Protein AF-A0A966T5X6-F1 (afdb_monomer_lite)

Secondary structure (DSSP, 8-state):
------PPP----------------GGGSB-SSTT-EEEETTEEEEEEEETTEEEEEEPP------------PPPPPP-SS-----SSSPBPEEEEEETTS----TTTSSHHHHHHHHHHHHHHHHSTT----B-EETTEE-EEEEEESS-HHHHHHHHHH-TTHHHHHHHHHHHHTT--

pLDDT: mean 77.88, std 20.73, range [31.09, 97.12]

Sequence (180 aa):
MAQVRRSAALVMALALGAGLLATAPAEAASCSVVGKRRVISGRTEVCTRVGKVRRWVAAPTTTTTTESVDVVKPGLPRSTVDRPGSANYDVKFIYATFVDGPDEKRDTSGAIAGIAADVNRYMTTQFPGHRLRYDMFEGQLDVQYVQIPVTNRAFRSYFVDEGWILEDLFQDVLQKAGLD

Radius of gyration: 30.51 Å; chains: 1; bounding box: 38×69×80 Å

Foldseek 3Di:
DDDDDDDDDDDDDDDDDPDDDPPDPPVQFADDDFQDWDADPNFIWTFHDDDPTTGTDGDPPPPPPPPPPPPQDFADDAALADDDWPDDDAAAAEDEAEPPGDDPVCRGRSVVVVVQVVVQVVVCVVPPPDGGGHTDDPNGGHYYYFYQDHDPVVVVVCVPPPVPVVVVSVVVRCVVRVND

Structure (mmCIF, N/CA/C/O backbone):
data_AF-A0A966T5X6-F1
#
_entry.id   AF-A0A966T5X6-F1
#
loop_
_atom_site.group_PDB
_atom_site.id
_atom_site.type_symbol
_atom_site.label_atom_id
_atom_site.label_alt_id
_atom_site.label_comp_id
_atom_site.label_asym_id
_atom_site.label_entity_id
_atom_site.label_seq_id
_atom_site.pdbx_PDB_ins_code
_atom_site.Cartn_x
_atom_site.Cartn_y
_atom_site.Cartn_z
_atom_site.occupancy
_atom_site.B_iso_or_equiv
_atom_site.auth_seq_id
_atom_site.auth_comp_id
_atom_site.auth_asym_id
_atom_site.auth_atom_id
_atom_site.pdbx_PDB_model_num
ATOM 1 N N . MET A 1 1 ? -25.504 56.113 -5.542 1.00 42.91 1 MET A N 1
ATOM 2 C CA . MET A 1 1 ? -24.275 55.506 -4.988 1.00 42.91 1 MET A CA 1
ATOM 3 C C . MET A 1 1 ? -24.274 55.718 -3.482 1.00 42.91 1 MET A C 1
ATOM 5 O O . MET A 1 1 ? -24.146 56.854 -3.056 1.00 42.91 1 MET A O 1
ATOM 9 N N . ALA A 1 2 ? -24.476 54.664 -2.691 1.00 36.12 2 ALA A N 1
ATOM 10 C CA . ALA A 1 2 ? -24.206 54.666 -1.253 1.00 36.12 2 ALA A CA 1
ATOM 11 C C . ALA A 1 2 ? -23.977 53.214 -0.810 1.00 36.12 2 ALA A C 1
ATOM 13 O O . ALA A 1 2 ? -24.803 52.337 -1.055 1.00 36.12 2 ALA A O 1
ATOM 14 N N . GLN A 1 3 ? -22.798 52.972 -0.253 1.00 35.34 3 GLN A N 1
ATOM 15 C CA . GLN A 1 3 ? -22.215 51.668 0.029 1.00 35.34 3 GLN A CA 1
ATOM 16 C C . GLN A 1 3 ? -22.539 51.267 1.473 1.00 35.34 3 GLN A C 1
ATOM 18 O O . GLN A 1 3 ? -22.181 51.972 2.413 1.00 35.34 3 GLN A O 1
ATOM 23 N N . VAL A 1 4 ? -23.214 50.131 1.649 1.00 35.94 4 VAL A N 1
ATOM 24 C CA . VAL A 1 4 ? -23.520 49.538 2.957 1.00 35.94 4 VAL A CA 1
ATOM 25 C C . VAL A 1 4 ? -22.356 48.632 3.363 1.00 35.94 4 VAL A C 1
ATOM 27 O O . VAL A 1 4 ? -22.094 47.630 2.701 1.00 35.94 4 VAL A O 1
ATOM 30 N N . ARG A 1 5 ? -21.652 48.960 4.452 1.00 44.62 5 ARG A N 1
ATOM 31 C CA . ARG A 1 5 ? -20.715 48.046 5.126 1.00 44.62 5 ARG A CA 1
ATOM 32 C C . ARG A 1 5 ? -21.348 47.575 6.435 1.00 44.62 5 ARG A C 1
ATOM 34 O O . ARG A 1 5 ? -21.595 48.378 7.328 1.00 44.62 5 ARG A O 1
ATOM 41 N N . ARG A 1 6 ? -21.631 46.273 6.525 1.00 40.66 6 ARG A N 1
ATOM 42 C CA . ARG A 1 6 ? -22.046 45.587 7.755 1.00 40.66 6 ARG A CA 1
ATOM 43 C C . ARG A 1 6 ? -20.789 45.136 8.501 1.00 40.66 6 ARG A C 1
ATOM 45 O O . ARG A 1 6 ? -20.067 44.284 7.995 1.00 40.66 6 ARG A O 1
ATOM 52 N N . SER A 1 7 ? -20.555 45.687 9.686 1.00 39.72 7 SER A N 1
ATOM 53 C CA . SER A 1 7 ? -19.588 45.156 10.652 1.00 39.72 7 SER A CA 1
ATOM 54 C C . SER A 1 7 ? -20.349 44.366 11.713 1.00 39.72 7 SER A C 1
ATOM 56 O O . SER A 1 7 ? -21.237 44.905 12.370 1.00 39.72 7 SER A O 1
ATOM 58 N N . ALA A 1 8 ? -20.019 43.082 11.845 1.00 37.44 8 ALA A N 1
ATOM 59 C CA . ALA A 1 8 ? -20.516 42.201 12.893 1.00 37.44 8 ALA A CA 1
ATOM 60 C C . ALA A 1 8 ? -19.760 42.482 14.201 1.00 37.44 8 ALA A C 1
ATOM 62 O O . ALA A 1 8 ? -18.531 42.433 14.235 1.00 37.44 8 ALA A O 1
ATOM 63 N N . ALA A 1 9 ? -20.499 42.793 15.266 1.00 38.16 9 ALA A N 1
ATOM 64 C CA . ALA A 1 9 ? -19.967 42.930 16.614 1.00 38.16 9 ALA A CA 1
ATOM 65 C C . ALA A 1 9 ? -19.923 41.553 17.295 1.00 38.16 9 ALA A C 1
ATOM 67 O O . ALA A 1 9 ? -20.934 40.860 17.394 1.00 38.16 9 ALA A O 1
ATOM 68 N N . LEU A 1 10 ? -18.730 41.173 17.750 1.00 31.09 10 LEU A N 1
ATOM 69 C CA . LEU A 1 10 ? -18.449 39.990 18.555 1.00 31.09 10 LEU A CA 1
ATOM 70 C C . LEU A 1 10 ? -18.912 40.251 19.998 1.00 31.09 10 LEU A C 1
ATOM 72 O O . LEU A 1 10 ? -18.372 41.123 20.678 1.00 31.09 10 LEU A O 1
ATOM 76 N N . VAL A 1 11 ? -19.915 39.509 20.468 1.00 33.50 11 VAL A N 1
ATOM 77 C CA . VAL A 1 11 ? -20.375 39.550 21.864 1.00 33.50 11 VAL A CA 1
ATOM 78 C C . VAL A 1 11 ? -19.434 38.690 22.706 1.00 33.50 11 VAL A C 1
ATOM 80 O O . VAL A 1 11 ? -19.514 37.465 22.697 1.00 33.50 11 VAL A O 1
ATOM 83 N N . MET A 1 12 ? -18.518 39.339 23.423 1.00 32.53 12 MET A N 1
ATOM 84 C CA . MET A 1 12 ? -17.669 38.699 24.426 1.00 32.53 12 MET A CA 1
ATOM 85 C C . MET A 1 12 ? -18.391 38.773 25.776 1.00 32.53 12 MET A C 1
ATOM 87 O O . MET A 1 12 ? -18.454 39.826 26.407 1.00 32.53 12 MET A O 1
ATOM 91 N N . ALA A 1 13 ? -18.993 37.661 26.195 1.00 33.12 13 ALA A N 1
ATOM 92 C CA . ALA A 1 13 ? -19.630 37.537 27.499 1.00 33.12 13 ALA A CA 1
ATOM 93 C C . ALA A 1 13 ? -18.554 37.495 28.600 1.00 33.12 13 ALA A C 1
ATOM 95 O O . ALA A 1 13 ? -17.959 36.453 28.869 1.00 33.12 13 ALA A O 1
ATOM 96 N N . LEU A 1 14 ? -18.295 38.642 29.236 1.00 32.44 14 LEU A N 1
ATOM 97 C CA . LEU A 1 14 ? -17.568 38.708 30.503 1.00 32.44 14 LEU A CA 1
ATOM 98 C C . LEU A 1 14 ? -18.508 38.249 31.627 1.00 32.44 14 LEU A C 1
ATOM 100 O O . LEU A 1 14 ? -19.354 39.007 32.099 1.00 32.44 14 LEU A O 1
ATOM 104 N N . ALA A 1 15 ? -18.361 37.002 32.068 1.00 35.78 15 ALA A N 1
ATOM 105 C CA . ALA A 1 15 ? -18.971 36.540 33.307 1.00 35.78 15 ALA A CA 1
ATOM 106 C C . ALA A 1 15 ? -18.191 37.119 34.501 1.00 35.78 15 ALA A C 1
ATOM 108 O O . ALA A 1 15 ? -17.091 36.669 34.824 1.00 35.78 15 ALA A O 1
ATOM 109 N N . LEU A 1 16 ? -18.767 38.133 35.154 1.00 39.53 16 LEU A N 1
ATOM 110 C CA . LEU A 1 16 ? -18.353 38.580 36.482 1.00 39.53 16 LEU A CA 1
ATOM 111 C C . LEU A 1 16 ? -18.745 37.517 37.519 1.00 39.53 16 LEU A C 1
ATOM 113 O O . LEU A 1 16 ? -19.890 37.452 37.957 1.00 39.53 16 LEU A O 1
ATOM 117 N N . GLY A 1 17 ? -17.780 36.697 37.926 1.00 34.12 17 GLY A N 1
ATOM 118 C CA . GLY A 1 17 ? -17.875 35.863 39.121 1.00 34.12 17 GLY A CA 1
ATOM 119 C C . GLY A 1 17 ? -17.229 36.566 40.310 1.00 34.12 17 GLY A C 1
ATOM 120 O O . GLY A 1 17 ? -16.024 36.447 40.518 1.00 34.12 17 GLY A O 1
ATOM 121 N N . ALA A 1 18 ? -18.022 37.296 41.094 1.00 42.06 18 ALA A N 1
ATOM 122 C CA . ALA A 1 18 ? -17.642 37.714 42.438 1.00 42.06 18 ALA A CA 1
ATOM 123 C C . ALA A 1 18 ? -17.702 36.487 43.365 1.00 42.06 18 ALA A C 1
ATOM 125 O O . ALA A 1 18 ? -18.780 35.967 43.640 1.00 42.06 18 ALA A O 1
ATOM 126 N N . GLY A 1 19 ? -16.547 36.004 43.824 1.00 33.75 19 GLY A N 1
ATOM 127 C CA . GLY A 1 19 ? -16.450 34.848 44.715 1.00 33.75 19 GLY A CA 1
ATOM 128 C C . GLY A 1 19 ? -15.305 35.009 45.708 1.00 33.75 19 GLY A C 1
ATOM 129 O O . GLY A 1 19 ? -14.148 34.862 45.337 1.00 33.75 19 GLY A O 1
ATOM 130 N N . LEU A 1 20 ? -15.671 35.353 46.946 1.00 32.59 20 LEU A N 1
ATOM 131 C CA . LEU A 1 20 ? -14.918 35.299 48.207 1.00 32.59 20 LEU A CA 1
ATOM 132 C C . LEU A 1 20 ? -13.378 35.378 48.118 1.00 32.59 20 LEU A C 1
ATOM 134 O O . LEU A 1 20 ? -12.682 34.379 47.937 1.00 32.59 20 LEU A O 1
ATOM 138 N N . LEU A 1 21 ? -12.838 36.560 48.426 1.00 34.41 21 LEU A N 1
ATOM 139 C CA . LEU A 1 21 ? -11.460 36.721 48.892 1.00 34.41 21 LEU A CA 1
ATOM 140 C C . LEU A 1 21 ? -11.320 36.082 50.283 1.00 34.41 21 LEU A C 1
ATOM 142 O O . LEU A 1 21 ? -11.426 36.755 51.305 1.00 34.41 21 LEU A O 1
ATOM 146 N N . ALA A 1 22 ? -11.065 34.776 50.332 1.00 37.22 22 ALA A N 1
ATOM 147 C CA . ALA A 1 22 ? -10.411 34.187 51.489 1.00 37.22 22 ALA A CA 1
ATOM 148 C C . ALA A 1 22 ? -8.966 34.702 51.490 1.00 37.22 22 ALA A C 1
ATOM 150 O O . ALA A 1 22 ? -8.138 34.277 50.681 1.00 37.22 22 ALA A O 1
ATOM 151 N N . THR A 1 23 ? -8.664 35.662 52.362 1.00 39.56 23 THR A N 1
ATOM 152 C CA . THR A 1 23 ? -7.293 36.095 52.633 1.00 39.56 23 THR A CA 1
ATOM 153 C C . THR A 1 23 ? -6.555 34.936 53.293 1.00 39.56 23 THR A C 1
ATOM 155 O O . THR A 1 23 ? -6.537 34.805 54.516 1.00 39.56 23 THR A O 1
ATOM 158 N N . ALA A 1 24 ? -5.983 34.051 52.477 1.00 42.06 24 ALA A N 1
ATOM 159 C CA . ALA A 1 24 ? -5.020 33.076 52.956 1.00 42.06 24 ALA A CA 1
ATOM 160 C C . ALA A 1 24 ? -3.862 33.843 53.623 1.00 42.06 24 ALA A C 1
ATOM 162 O O . ALA A 1 24 ? -3.410 34.852 53.066 1.00 42.06 24 ALA A O 1
ATOM 163 N N . PRO A 1 25 ? -3.382 33.409 54.801 1.00 42.06 25 PRO A N 1
ATOM 164 C CA . PRO A 1 25 ? -2.270 34.068 55.467 1.00 42.06 25 PRO A CA 1
ATOM 165 C C . PRO A 1 25 ? -1.070 34.109 54.515 1.00 42.06 25 PRO A C 1
ATOM 167 O O . PRO A 1 25 ? -0.756 33.123 53.842 1.00 42.06 25 PRO A O 1
ATOM 170 N N . ALA A 1 26 ? -0.414 35.268 54.441 1.00 47.22 26 ALA A N 1
ATOM 171 C CA . ALA A 1 26 ? 0.668 35.560 53.498 1.00 47.22 26 ALA A CA 1
ATOM 172 C C . ALA A 1 26 ? 1.840 34.553 53.558 1.00 47.22 26 ALA A C 1
ATOM 174 O O . ALA A 1 26 ? 2.599 34.426 52.595 1.00 47.22 26 ALA A O 1
ATOM 175 N N . GLU A 1 27 ? 1.951 33.778 54.639 1.00 46.16 27 GLU A N 1
ATOM 176 C CA . GLU A 1 27 ? 2.941 32.710 54.807 1.00 46.16 27 GLU A CA 1
ATOM 177 C C . GLU A 1 27 ? 2.669 31.461 53.949 1.00 46.16 27 GLU A C 1
ATOM 179 O O . GLU A 1 27 ? 3.612 30.767 53.575 1.00 46.16 27 GLU A O 1
ATOM 184 N N . ALA A 1 28 ? 1.426 31.202 53.527 1.00 52.34 28 ALA A N 1
ATOM 185 C CA . ALA A 1 28 ? 1.082 30.037 52.698 1.00 52.34 28 ALA A CA 1
ATOM 186 C C . ALA A 1 28 ? 1.350 30.234 51.187 1.00 52.34 28 ALA A C 1
ATOM 188 O O . ALA A 1 28 ? 1.287 29.272 50.406 1.00 52.34 28 ALA A O 1
ATOM 189 N N . ALA A 1 29 ? 1.644 31.472 50.770 1.00 59.66 29 ALA A N 1
ATOM 190 C CA . ALA A 1 29 ? 1.784 31.872 49.368 1.00 59.66 29 ALA A CA 1
ATOM 191 C C . ALA A 1 29 ? 3.224 31.796 48.837 1.00 59.66 29 ALA A C 1
ATOM 193 O O . ALA A 1 29 ? 3.428 31.751 47.621 1.00 59.66 29 ALA A O 1
ATOM 194 N N . SER A 1 30 ? 4.223 31.785 49.724 1.00 68.62 30 SER A N 1
ATOM 195 C CA . SER A 1 30 ? 5.635 31.774 49.338 1.00 68.62 30 SER A CA 1
ATOM 196 C C . SER A 1 30 ? 6.228 30.365 49.392 1.00 68.62 30 SER A C 1
ATOM 198 O O . SER A 1 30 ? 5.824 29.522 50.192 1.00 68.62 30 SER A O 1
ATOM 200 N N . CYS A 1 31 ? 7.169 30.076 48.498 1.00 77.88 31 CYS A N 1
ATOM 201 C CA . CYS A 1 31 ? 7.827 28.777 48.432 1.00 77.88 31 CYS A CA 1
ATOM 202 C C . CYS A 1 31 ? 9.347 28.926 48.475 1.00 77.88 31 CYS A C 1
ATOM 204 O O . CYS A 1 31 ? 9.919 29.851 47.897 1.00 77.88 31 CYS A O 1
ATOM 206 N N . SER A 1 32 ? 10.016 28.016 49.183 1.00 78.50 32 SER A N 1
ATOM 207 C CA . SER A 1 32 ? 11.463 28.083 49.408 1.00 78.50 32 SER A CA 1
ATOM 208 C C . SER A 1 32 ? 12.278 27.533 48.235 1.00 78.50 32 SER A C 1
ATOM 210 O O . SER A 1 32 ? 13.367 28.034 47.968 1.00 78.50 32 SER A O 1
ATOM 212 N N . VAL A 1 33 ? 11.756 26.560 47.484 1.00 80.25 33 VAL A N 1
ATOM 213 C CA . VAL A 1 33 ? 12.508 25.858 46.430 1.00 80.25 33 VAL A CA 1
ATOM 214 C C . VAL A 1 33 ? 11.690 25.788 45.145 1.00 80.25 33 VAL A C 1
ATOM 216 O O . VAL A 1 33 ? 10.651 25.131 45.113 1.00 80.25 33 VAL A O 1
ATOM 219 N N . VAL A 1 34 ? 12.168 26.457 44.089 1.00 83.00 34 VAL A N 1
ATOM 220 C CA . VAL A 1 34 ? 11.564 26.408 42.744 1.00 83.00 34 VAL A CA 1
ATOM 221 C C . VAL A 1 34 ? 11.591 24.968 42.230 1.00 83.00 34 VAL A C 1
ATOM 223 O O . VAL A 1 34 ? 12.586 24.272 42.396 1.00 83.00 34 VAL A O 1
ATOM 226 N N . GLY A 1 35 ? 10.485 24.513 41.644 1.00 81.56 35 GLY A N 1
ATOM 227 C CA . GLY A 1 35 ? 10.307 23.142 41.159 1.00 81.56 35 GLY A CA 1
ATOM 228 C C . GLY A 1 35 ? 9.753 22.163 42.198 1.00 81.56 35 GLY A C 1
ATOM 229 O O . GLY A 1 35 ? 9.269 21.097 41.823 1.00 81.56 35 GLY A O 1
ATOM 230 N N . LYS A 1 36 ? 9.735 22.518 43.493 1.00 85.81 36 LYS A N 1
ATOM 231 C CA . LYS A 1 36 ? 9.054 21.702 44.509 1.00 85.81 36 LYS A CA 1
ATOM 232 C C . LYS A 1 36 ? 7.561 21.638 44.187 1.00 85.81 36 LYS A C 1
ATOM 234 O O . LYS A 1 36 ? 6.981 22.643 43.781 1.00 85.81 36 LYS A O 1
ATOM 239 N N . ARG A 1 37 ? 6.944 20.471 44.374 1.00 88.31 37 ARG A N 1
ATOM 240 C CA . ARG A 1 37 ? 5.509 20.244 44.150 1.00 88.31 37 ARG A CA 1
ATOM 241 C C . ARG A 1 37 ? 4.792 20.050 45.482 1.00 88.31 37 ARG A C 1
ATOM 243 O O . ARG A 1 37 ? 5.388 19.545 46.434 1.00 88.31 37 ARG A O 1
ATOM 250 N N . ARG A 1 38 ? 3.527 20.453 45.549 1.00 84.12 38 ARG A N 1
ATOM 251 C CA . ARG A 1 38 ? 2.627 20.163 46.672 1.00 84.12 38 ARG A CA 1
ATOM 252 C C . ARG A 1 38 ? 1.237 19.841 46.151 1.00 84.12 38 ARG A C 1
ATOM 254 O O . ARG A 1 38 ? 0.873 20.282 45.065 1.00 84.12 38 ARG A O 1
ATOM 261 N N . VAL A 1 39 ? 0.469 19.096 46.933 1.00 81.25 39 VAL A N 1
ATOM 262 C CA . VAL A 1 39 ? -0.943 18.834 46.654 1.00 81.25 39 VAL A CA 1
ATOM 263 C C . VAL A 1 39 ? -1.759 19.491 47.754 1.00 81.25 39 VAL A C 1
ATOM 265 O O . VAL A 1 39 ? -1.549 19.199 48.928 1.00 81.25 39 VAL A O 1
ATOM 268 N N . ILE A 1 40 ? -2.661 20.396 47.380 1.00 78.81 40 ILE A N 1
ATOM 269 C CA . ILE A 1 40 ? -3.603 21.042 48.300 1.00 78.81 40 ILE A CA 1
ATOM 270 C C . ILE A 1 40 ? -4.998 20.849 47.724 1.00 78.81 40 ILE A C 1
ATOM 272 O O . ILE A 1 40 ? -5.252 21.214 46.577 1.00 78.81 40 ILE A O 1
ATOM 276 N N . SER A 1 41 ? -5.894 20.242 48.504 1.00 72.75 41 SER A N 1
ATOM 277 C CA . SER A 1 41 ? -7.294 20.019 48.114 1.00 72.75 41 SER A CA 1
ATOM 278 C C . SER A 1 41 ? -7.443 19.367 46.728 1.00 72.75 41 SER A C 1
ATOM 280 O O . SER A 1 41 ? -8.250 19.797 45.909 1.00 72.75 41 SER A O 1
ATOM 282 N N . GLY A 1 42 ? -6.604 18.366 46.432 1.00 72.25 42 GLY A N 1
ATOM 283 C CA . GLY A 1 42 ? -6.620 17.627 45.162 1.00 72.25 42 GLY A CA 1
ATOM 284 C C . GLY A 1 42 ? -5.985 18.347 43.965 1.00 72.25 42 GLY A C 1
ATOM 285 O O . GLY A 1 42 ? -5.916 17.775 42.880 1.00 72.25 42 GLY A O 1
ATOM 286 N N . ARG A 1 43 ? -5.477 19.574 44.131 1.00 72.06 43 ARG A N 1
ATOM 287 C CA . ARG A 1 43 ? -4.779 20.318 43.072 1.00 72.06 43 ARG A CA 1
ATOM 288 C C . ARG A 1 43 ? -3.274 20.211 43.275 1.00 72.06 43 ARG A C 1
ATOM 290 O O . ARG A 1 43 ? -2.771 20.478 44.366 1.00 72.06 43 ARG A O 1
ATOM 297 N N . THR A 1 44 ? -2.554 19.823 42.222 1.00 83.38 44 THR A N 1
ATOM 298 C CA . THR A 1 44 ? -1.087 19.851 42.237 1.00 83.38 44 THR A CA 1
ATOM 299 C C . THR A 1 44 ? -0.617 21.261 41.925 1.00 83.38 44 THR A C 1
ATOM 301 O O . THR A 1 44 ? -0.942 21.812 40.877 1.00 83.38 44 THR A O 1
ATOM 304 N N . GLU A 1 45 ? 0.188 21.824 42.811 1.00 87.62 45 GLU A N 1
ATOM 305 C CA . GLU A 1 45 ? 0.870 23.095 42.619 1.00 87.62 45 GLU A CA 1
ATOM 306 C C . GLU A 1 45 ? 2.379 22.862 42.510 1.00 87.62 45 GLU A C 1
ATOM 308 O O . GLU A 1 45 ? 2.935 21.953 43.132 1.00 87.62 45 GLU A O 1
ATOM 313 N N . VAL A 1 46 ? 3.055 23.696 41.729 1.00 89.12 46 VAL A N 1
ATOM 314 C CA . VAL A 1 46 ? 4.510 23.747 41.610 1.00 89.12 46 VAL A CA 1
ATOM 315 C C . VAL A 1 46 ? 5.001 25.118 42.061 1.00 89.12 46 VAL A C 1
ATOM 317 O O . VAL A 1 46 ? 4.379 26.144 41.800 1.00 89.12 46 VAL A O 1
ATOM 320 N N . CYS A 1 47 ? 6.108 25.145 42.792 1.00 88.06 47 CYS A N 1
ATOM 321 C CA . CYS A 1 47 ? 6.764 26.387 43.160 1.00 88.06 47 CYS A CA 1
ATOM 322 C C . CYS A 1 47 ? 7.456 26.982 41.932 1.00 88.06 47 CYS A C 1
ATOM 324 O O . CYS A 1 47 ? 8.372 26.374 41.373 1.00 88.06 47 CYS A O 1
ATOM 326 N N . THR A 1 48 ? 7.071 28.192 41.545 1.00 84.56 48 THR A N 1
ATOM 327 C CA . THR A 1 48 ? 7.636 28.898 40.393 1.00 84.56 48 THR A CA 1
ATOM 328 C C . THR A 1 48 ? 8.037 30.315 40.789 1.00 84.56 48 THR A C 1
ATOM 330 O O . THR A 1 48 ? 7.507 30.909 41.732 1.00 84.56 48 THR A O 1
ATOM 333 N N . ARG A 1 49 ? 9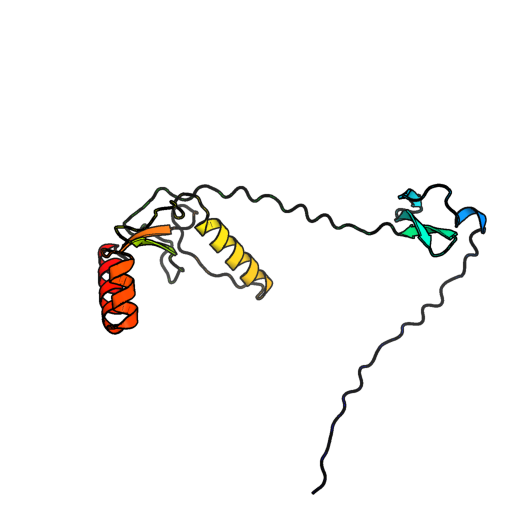.028 30.869 40.090 1.00 86.38 49 ARG A N 1
ATOM 334 C CA . ARG A 1 49 ? 9.424 32.268 40.250 1.00 86.38 49 ARG A CA 1
ATOM 335 C C . ARG A 1 49 ? 8.511 33.144 39.388 1.00 86.38 49 ARG A C 1
ATOM 337 O O . ARG A 1 49 ? 8.505 33.005 38.172 1.00 86.38 49 ARG A O 1
ATOM 344 N N . VAL A 1 50 ? 7.772 34.050 40.022 1.00 76.62 50 VAL A N 1
ATOM 345 C CA . VAL A 1 50 ? 6.934 35.063 39.366 1.00 76.62 50 VAL A CA 1
ATOM 346 C C . VAL A 1 50 ? 7.552 36.427 39.668 1.00 76.62 50 VAL A C 1
ATOM 348 O O . VAL A 1 50 ? 7.476 36.934 40.791 1.00 76.62 50 VAL A O 1
ATOM 351 N N . GLY A 1 51 ? 8.255 36.996 38.689 1.00 80.81 51 GLY A N 1
ATOM 352 C CA . GLY A 1 51 ? 9.082 38.187 38.897 1.00 80.81 51 GLY A CA 1
ATOM 353 C C . GLY A 1 51 ? 10.216 37.928 39.900 1.00 80.81 51 GLY A C 1
ATOM 354 O O . GLY A 1 51 ? 11.016 37.012 39.720 1.00 80.81 51 GLY A O 1
ATOM 355 N N . LYS A 1 52 ? 10.287 38.724 40.976 1.00 78.75 52 LYS A N 1
ATOM 356 C CA . LYS A 1 52 ? 11.289 38.570 42.054 1.00 78.75 52 LYS A CA 1
ATOM 357 C C . LYS A 1 52 ? 10.842 37.642 43.192 1.00 78.75 52 LYS A C 1
ATOM 359 O O . LYS A 1 52 ? 11.613 37.402 44.116 1.00 78.75 52 LYS A O 1
ATOM 364 N N . VAL A 1 53 ? 9.615 37.118 43.146 1.00 78.81 53 VAL A N 1
ATOM 365 C CA . VAL A 1 53 ? 9.012 36.360 44.252 1.00 78.81 53 VAL A CA 1
ATOM 366 C C . VAL A 1 53 ? 8.812 34.900 43.849 1.00 78.81 53 VAL A C 1
ATOM 368 O O . VAL A 1 53 ? 8.543 34.586 42.693 1.00 78.81 53 VAL A O 1
ATOM 371 N N . ARG A 1 54 ? 8.953 33.987 44.810 1.00 87.25 54 ARG A N 1
ATOM 372 C CA . ARG A 1 54 ? 8.663 32.557 44.642 1.00 87.25 54 ARG A CA 1
ATOM 373 C C . ARG A 1 54 ? 7.256 32.276 45.153 1.00 87.25 54 ARG A C 1
ATOM 375 O O . ARG A 1 54 ? 6.979 32.581 46.313 1.00 87.25 54 ARG A O 1
ATOM 382 N N . ARG A 1 55 ? 6.390 31.716 44.309 1.00 86.56 55 ARG A N 1
ATOM 383 C CA . ARG A 1 55 ? 5.000 31.390 44.655 1.00 86.56 55 ARG A CA 1
ATOM 384 C C . ARG A 1 55 ? 4.606 30.015 44.146 1.00 86.56 55 ARG A C 1
ATOM 386 O O . ARG A 1 55 ? 5.145 29.527 43.157 1.00 86.56 55 ARG A O 1
ATOM 393 N N . TRP A 1 56 ? 3.649 29.411 44.828 1.00 83.25 56 TRP A N 1
ATOM 394 C CA . TRP A 1 56 ? 2.989 28.205 44.355 1.00 83.25 56 TRP A CA 1
ATOM 395 C C . TRP A 1 56 ? 1.985 28.561 43.257 1.00 83.25 56 TRP A C 1
ATOM 397 O O . TRP A 1 56 ? 1.163 29.457 43.440 1.00 83.25 56 TRP A O 1
ATOM 407 N N . VAL A 1 57 ? 2.078 27.890 42.113 1.00 83.31 57 VAL A N 1
ATOM 408 C CA . VAL A 1 57 ? 1.157 28.030 40.976 1.00 83.31 57 VAL A CA 1
ATOM 409 C C . VAL A 1 57 ? 0.635 26.654 40.584 1.00 83.31 57 VAL A C 1
ATOM 411 O O . VAL A 1 57 ? 1.293 25.653 40.862 1.00 83.31 57 VAL A O 1
ATOM 414 N N . ALA A 1 58 ? -0.533 26.576 39.945 1.00 80.12 58 ALA A N 1
ATOM 415 C CA . ALA A 1 58 ? -1.053 25.304 39.447 1.00 80.12 58 ALA A CA 1
ATOM 416 C C . ALA A 1 58 ? -0.003 24.624 38.555 1.00 80.12 58 ALA A C 1
ATOM 418 O O . ALA A 1 58 ? 0.562 25.255 37.658 1.00 80.12 58 ALA A O 1
ATOM 419 N N . ALA A 1 59 ? 0.296 23.353 38.830 1.00 77.25 59 ALA A N 1
ATOM 420 C CA . ALA A 1 59 ? 1.205 22.599 37.988 1.00 77.25 59 ALA A CA 1
ATOM 421 C C . ALA A 1 59 ? 0.600 22.512 36.581 1.00 77.25 59 ALA A C 1
ATOM 423 O O . ALA A 1 59 ? -0.601 22.253 36.470 1.00 77.25 59 ALA A O 1
ATOM 424 N N . PRO A 1 60 ? 1.397 22.723 35.520 1.00 67.50 60 PRO A N 1
ATOM 425 C CA . PRO A 1 60 ? 0.914 22.496 34.172 1.00 67.50 60 PRO A CA 1
ATOM 426 C C . PRO A 1 60 ? 0.413 21.055 34.096 1.00 67.50 60 PRO A C 1
ATOM 428 O O . PRO A 1 60 ? 1.144 20.113 34.412 1.00 67.50 60 PRO A O 1
ATOM 431 N N . THR A 1 61 ? -0.858 20.892 33.738 1.00 59.19 61 THR A N 1
ATOM 432 C CA . THR A 1 61 ? -1.419 19.590 33.400 1.00 59.19 61 THR A CA 1
ATOM 433 C C . THR A 1 61 ? -0.779 19.186 32.084 1.00 59.19 61 THR A C 1
ATOM 435 O O . THR A 1 61 ? -1.272 19.509 31.009 1.00 59.19 61 THR A O 1
ATOM 438 N N . THR A 1 62 ? 0.384 18.547 32.157 1.00 50.31 62 THR A N 1
ATOM 439 C CA . THR A 1 62 ? 0.918 17.814 31.020 1.00 50.31 62 THR A CA 1
ATOM 440 C C . THR A 1 62 ? -0.016 16.630 30.839 1.00 50.31 62 THR A C 1
ATOM 442 O O . THR A 1 62 ? 0.095 15.628 31.543 1.00 50.31 62 THR A O 1
ATOM 445 N N . THR A 1 63 ? -1.008 16.778 29.965 1.00 44.56 63 THR A N 1
ATOM 446 C CA . THR A 1 63 ? -1.712 15.633 29.402 1.00 44.56 63 THR A CA 1
ATOM 447 C C . THR A 1 63 ? -0.666 14.882 28.596 1.00 44.56 63 THR A C 1
ATOM 449 O O . THR A 1 63 ? -0.406 15.202 27.441 1.00 44.56 63 THR A O 1
ATOM 452 N N . THR A 1 64 ? 0.034 13.957 29.245 1.00 43.97 64 THR A N 1
ATOM 453 C CA . THR A 1 64 ? 0.862 12.983 28.551 1.00 43.97 64 THR A CA 1
ATOM 454 C C . THR A 1 64 ? -0.109 12.105 27.781 1.00 43.97 64 THR A C 1
ATOM 456 O O . THR A 1 64 ? -0.688 11.176 28.339 1.00 43.97 64 THR A O 1
ATOM 459 N N . THR A 1 65 ? -0.348 12.437 26.515 1.00 45.69 65 THR A N 1
ATOM 460 C CA . THR A 1 65 ? -0.880 11.479 25.555 1.00 45.69 65 THR A CA 1
ATOM 461 C C . THR A 1 65 ? 0.168 10.381 25.473 1.00 45.69 65 THR A C 1
ATOM 463 O O . THR A 1 65 ? 1.205 10.542 24.837 1.00 45.69 65 THR A O 1
ATOM 466 N N . THR A 1 66 ? -0.033 9.298 26.219 1.00 43.34 66 THR A N 1
ATOM 467 C CA . THR A 1 66 ? 0.644 8.041 25.935 1.00 43.34 66 THR A CA 1
ATOM 468 C C . THR A 1 66 ? 0.148 7.638 24.555 1.00 43.34 66 THR A C 1
ATOM 470 O O . THR A 1 66 ? -0.935 7.075 24.433 1.00 43.34 66 THR A O 1
ATOM 473 N N . GLU A 1 67 ? 0.886 8.014 23.509 1.00 53.47 67 GLU A N 1
ATOM 474 C CA . GLU A 1 67 ? 0.762 7.353 22.218 1.00 53.47 67 GLU A CA 1
ATOM 475 C C . GLU A 1 67 ? 1.048 5.881 22.496 1.00 53.47 67 GLU A C 1
ATOM 477 O O . GLU A 1 67 ? 2.178 5.483 22.791 1.00 53.47 67 GLU A O 1
ATOM 482 N N . SER A 1 68 ? -0.015 5.079 22.526 1.00 49.84 68 SER A N 1
ATOM 483 C CA . SER A 1 68 ? 0.117 3.645 22.392 1.00 49.84 68 SER A CA 1
ATOM 484 C C . SER A 1 68 ? 0.888 3.433 21.102 1.00 49.84 68 SER A C 1
ATOM 486 O O . SER A 1 68 ? 0.425 3.826 20.032 1.00 49.84 68 SER A O 1
ATOM 488 N N . VAL A 1 69 ? 2.093 2.878 21.208 1.00 51.50 69 VAL A N 1
ATOM 489 C CA . VAL A 1 69 ? 2.786 2.345 20.043 1.00 51.50 69 VAL A CA 1
ATOM 490 C C . VAL A 1 69 ? 1.890 1.218 19.552 1.00 51.50 69 VAL A C 1
ATOM 492 O O . VAL A 1 69 ? 1.923 0.117 20.101 1.00 51.50 69 VAL A O 1
ATOM 495 N N . ASP A 1 70 ? 1.009 1.531 18.602 1.00 56.94 70 ASP A N 1
ATOM 496 C CA . ASP A 1 70 ? 0.206 0.536 17.915 1.00 56.94 70 ASP A CA 1
ATOM 497 C C . ASP A 1 70 ? 1.21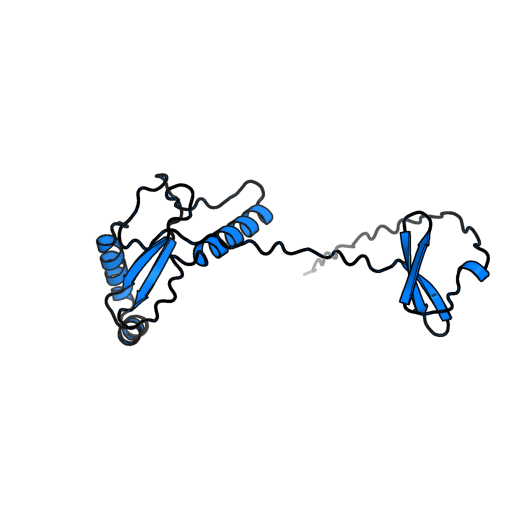3 -0.403 17.262 1.00 56.94 70 ASP A C 1
ATOM 499 O O . ASP A 1 70 ? 1.936 -0.038 16.332 1.00 56.94 70 ASP A O 1
ATOM 503 N N . VAL A 1 71 ? 1.341 -1.599 17.835 1.00 61.28 71 VAL A N 1
ATOM 504 C CA . VAL A 1 71 ? 2.160 -2.656 17.260 1.00 61.28 71 VAL A CA 1
ATOM 505 C C . VAL A 1 71 ? 1.536 -2.955 15.907 1.00 61.28 71 VAL A C 1
ATOM 507 O O . VAL A 1 71 ? 0.478 -3.580 15.831 1.00 61.28 71 VAL A O 1
ATOM 510 N N . VAL A 1 72 ? 2.166 -2.449 14.844 1.00 69.25 72 VAL A N 1
ATOM 511 C CA . VAL A 1 72 ? 1.726 -2.673 13.470 1.00 69.25 72 VAL A CA 1
ATOM 512 C C . VAL A 1 72 ? 1.742 -4.177 13.248 1.00 69.25 72 VAL A C 1
ATOM 514 O O . VAL A 1 72 ? 2.800 -4.808 13.216 1.00 69.25 72 VAL A O 1
ATOM 517 N N . LYS A 1 73 ? 0.549 -4.767 13.164 1.00 81.56 73 LYS A N 1
ATOM 518 C CA . LYS A 1 73 ? 0.406 -6.184 12.856 1.00 81.56 73 LYS A CA 1
ATOM 519 C C . LYS A 1 73 ? 1.060 -6.428 11.490 1.00 81.56 73 LYS A C 1
ATOM 521 O O . LYS A 1 73 ? 0.777 -5.661 10.565 1.00 81.56 73 LYS A O 1
ATOM 526 N N . PRO A 1 74 ? 1.901 -7.469 11.343 1.00 87.56 74 PRO A N 1
ATOM 527 C CA . PRO A 1 74 ? 2.404 -7.861 10.036 1.00 87.56 74 PRO A CA 1
ATOM 528 C C . PRO A 1 74 ? 1.251 -8.020 9.046 1.00 87.56 74 PRO A C 1
ATOM 530 O O . PRO A 1 74 ? 0.178 -8.508 9.412 1.00 87.56 74 PRO A O 1
ATOM 533 N N . GLY A 1 75 ? 1.477 -7.587 7.810 1.00 90.31 75 GLY A N 1
ATOM 534 C CA . GLY A 1 75 ? 0.519 -7.765 6.732 1.00 90.31 75 GLY A CA 1
ATOM 535 C C . GLY A 1 75 ? 0.347 -9.239 6.374 1.00 90.31 75 GLY A C 1
ATOM 536 O O . GLY A 1 75 ? 1.090 -10.117 6.826 1.00 90.31 75 GLY A O 1
ATOM 537 N N . LEU A 1 76 ? -0.637 -9.508 5.520 1.00 94.44 76 LEU A N 1
ATOM 538 C CA . LEU A 1 76 ? -0.779 -10.818 4.894 1.00 94.44 76 LEU A CA 1
ATOM 539 C C . LEU A 1 76 ? 0.499 -11.166 4.102 1.00 94.44 76 LEU A C 1
ATOM 541 O O . LEU A 1 76 ? 1.236 -10.263 3.690 1.00 94.44 76 LEU A O 1
ATOM 545 N N . PRO A 1 77 ? 0.777 -12.461 3.850 1.00 95.75 77 PRO A N 1
ATOM 546 C CA . PRO A 1 77 ? 1.808 -12.851 2.891 1.00 95.75 77 PRO A CA 1
ATOM 547 C C . PRO A 1 77 ? 1.624 -12.114 1.561 1.00 95.75 77 PRO A C 1
ATOM 549 O O . PRO A 1 77 ? 0.514 -11.716 1.221 1.00 95.75 77 PRO A O 1
ATOM 552 N N . ARG A 1 78 ? 2.681 -11.942 0.770 1.00 96.62 78 ARG A N 1
ATOM 553 C CA . ARG A 1 78 ? 2.540 -11.310 -0.548 1.00 96.62 78 ARG A CA 1
ATOM 554 C C . ARG A 1 78 ? 1.594 -12.127 -1.434 1.00 96.62 78 ARG A C 1
ATOM 556 O O . ARG A 1 78 ? 1.720 -13.348 -1.491 1.00 96.62 78 ARG A O 1
ATOM 563 N N . SER A 1 79 ? 0.694 -11.455 -2.150 1.00 96.12 79 SER A N 1
ATOM 564 C CA . SER A 1 79 ? -0.050 -12.046 -3.270 1.00 96.12 79 SER A CA 1
ATOM 565 C C . SER A 1 79 ? 0.114 -11.201 -4.516 1.00 96.12 79 SER A C 1
ATOM 567 O O . SER A 1 79 ? 0.115 -9.978 -4.433 1.00 96.12 79 SER A O 1
ATOM 569 N N . THR A 1 80 ? 0.232 -11.870 -5.658 1.00 95.31 80 THR A N 1
ATOM 570 C CA . THR A 1 80 ? 0.212 -11.252 -6.990 1.00 95.31 80 THR A CA 1
ATOM 571 C C . THR A 1 80 ? -1.138 -11.400 -7.685 1.00 95.31 80 THR A C 1
ATOM 573 O O . THR A 1 80 ? -1.324 -10.872 -8.774 1.00 95.31 80 THR A O 1
ATOM 576 N N . VAL A 1 81 ? -2.066 -12.124 -7.064 1.00 93.06 81 VAL A N 1
ATOM 577 C CA . VAL A 1 81 ? -3.420 -12.382 -7.559 1.00 93.06 81 VAL A CA 1
ATOM 578 C C . VAL A 1 81 ? -4.443 -11.826 -6.580 1.00 93.06 81 VAL A C 1
ATOM 580 O O . VAL A 1 81 ? -4.167 -11.749 -5.374 1.00 93.06 81 VAL A O 1
ATOM 583 N N . ASP A 1 82 ? -5.607 -11.451 -7.095 1.00 91.31 82 ASP A N 1
ATOM 584 C CA . ASP A 1 82 ? -6.700 -10.989 -6.253 1.00 91.31 82 ASP A CA 1
ATOM 585 C C . ASP A 1 82 ? -7.146 -12.098 -5.288 1.00 91.31 82 ASP A C 1
ATOM 587 O O . ASP A 1 82 ? -7.203 -13.282 -5.645 1.00 91.31 82 ASP A O 1
ATOM 591 N N . ARG A 1 83 ? -7.412 -11.723 -4.035 1.00 92.69 83 ARG A N 1
ATOM 592 C CA . ARG A 1 83 ? -7.946 -12.647 -3.033 1.00 92.69 83 ARG A CA 1
ATOM 593 C C . ARG A 1 83 ? -9.448 -12.433 -2.892 1.00 92.69 83 ARG A C 1
ATOM 595 O O . ARG A 1 83 ? -9.916 -11.314 -3.055 1.00 92.69 83 ARG A O 1
ATOM 602 N N . PRO A 1 84 ? -10.211 -13.467 -2.498 1.00 89.00 84 PRO A N 1
ATOM 603 C CA . PRO A 1 84 ? -11.640 -13.317 -2.239 1.00 89.00 84 PRO A CA 1
ATOM 604 C C . PRO A 1 84 ? -11.938 -12.253 -1.164 1.00 89.00 84 PRO A C 1
ATOM 606 O O . PRO A 1 84 ? -11.773 -12.507 0.029 1.00 89.00 84 PRO A O 1
ATOM 609 N N . GLY A 1 85 ? -12.381 -11.071 -1.592 1.00 75.81 85 GLY A N 1
ATOM 610 C CA . GLY A 1 85 ? -12.752 -9.957 -0.719 1.00 75.81 85 GLY A CA 1
ATOM 611 C C . GLY A 1 85 ? -14.192 -10.018 -0.198 1.00 75.81 85 GLY A C 1
ATOM 612 O O . GLY A 1 85 ? -14.976 -10.905 -0.549 1.00 75.81 85 GLY A O 1
ATOM 613 N N . SER A 1 86 ? -14.589 -9.023 0.604 1.00 67.88 86 SER A N 1
ATOM 614 C CA . SER A 1 86 ? -15.953 -8.908 1.164 1.00 67.88 86 SER A CA 1
ATOM 615 C C . SER A 1 86 ? -17.047 -8.529 0.156 1.00 67.88 86 SER A C 1
ATOM 617 O O . SER A 1 86 ? -18.184 -8.304 0.567 1.00 67.88 86 SER A O 1
ATOM 619 N N . ALA A 1 87 ? -16.723 -8.510 -1.143 1.00 62.97 87 ALA A N 1
ATOM 620 C CA . ALA A 1 87 ? -17.627 -8.305 -2.271 1.00 62.97 87 ALA A CA 1
ATOM 621 C C . ALA A 1 87 ? -18.634 -7.165 -2.034 1.00 62.97 87 ALA A C 1
ATOM 623 O O . ALA A 1 87 ? -19.773 -7.413 -1.644 1.00 62.97 87 ALA A O 1
ATOM 624 N N . ASN A 1 88 ? -18.198 -5.911 -2.229 1.00 68.00 88 ASN A N 1
ATOM 625 C CA . ASN A 1 88 ? -18.921 -4.836 -2.944 1.00 68.00 88 ASN A CA 1
ATOM 626 C C . ASN A 1 88 ? -18.328 -3.450 -2.614 1.00 68.00 88 ASN A C 1
ATOM 628 O O . ASN A 1 88 ? -18.479 -2.980 -1.485 1.00 68.00 88 ASN A O 1
ATOM 632 N N . TYR A 1 89 ? -17.763 -2.777 -3.628 1.00 81.00 89 TYR A N 1
ATOM 633 C CA . TYR A 1 89 ? -17.260 -1.386 -3.611 1.00 81.00 89 TYR A CA 1
ATOM 634 C C . TYR A 1 89 ? -16.287 -1.039 -2.470 1.00 81.00 89 TYR A C 1
ATOM 636 O O . TYR A 1 89 ? -16.222 0.109 -2.023 1.00 81.00 89 TYR A O 1
ATOM 644 N N . ASP A 1 90 ? -15.545 -2.028 -1.983 1.00 91.31 90 ASP A N 1
ATOM 645 C CA . ASP A 1 90 ? -14.495 -1.815 -0.998 1.00 91.31 90 ASP A CA 1
ATOM 646 C C . ASP A 1 90 ? -13.251 -1.224 -1.686 1.00 91.31 90 ASP A C 1
ATOM 648 O O . ASP A 1 90 ? -12.937 -1.549 -2.831 1.00 91.31 90 ASP A O 1
ATOM 652 N N . VAL A 1 91 ? -12.537 -0.323 -1.008 1.00 92.69 91 VAL A N 1
ATOM 653 C CA . VAL A 1 91 ? -11.302 0.260 -1.550 1.00 92.69 91 VAL A CA 1
ATOM 654 C C . VAL A 1 91 ? -10.196 -0.793 -1.505 1.00 92.69 91 VAL A C 1
ATOM 656 O O . VAL A 1 91 ? -9.776 -1.206 -0.420 1.00 92.69 91 VAL A O 1
ATOM 659 N N . LYS A 1 92 ? -9.708 -1.187 -2.684 1.00 92.50 92 LYS A N 1
ATOM 660 C CA . LYS A 1 92 ? -8.559 -2.079 -2.854 1.00 92.50 92 LYS A CA 1
ATOM 661 C C . LYS A 1 92 ? -7.245 -1.326 -2.671 1.00 92.50 92 LYS A C 1
ATOM 663 O O . LYS A 1 92 ? -7.086 -0.212 -3.169 1.00 92.50 92 LYS A O 1
ATOM 668 N N . PHE A 1 93 ? -6.283 -1.956 -2.003 1.00 95.06 93 PHE A N 1
ATOM 669 C CA . PHE A 1 93 ? -4.923 -1.439 -1.888 1.00 95.06 93 PHE A CA 1
ATOM 670 C C . PHE A 1 93 ? -3.971 -2.250 -2.765 1.00 95.06 93 PHE A C 1
ATOM 672 O O . PHE A 1 93 ? -3.924 -3.477 -2.692 1.00 95.06 93 PHE A O 1
ATOM 679 N N . ILE A 1 94 ? -3.177 -1.539 -3.563 1.00 95.81 94 ILE A N 1
ATOM 680 C CA . ILE A 1 94 ? -2.174 -2.125 -4.451 1.00 95.81 94 ILE A CA 1
ATOM 681 C C . ILE A 1 94 ? -0.806 -1.587 -4.048 1.00 95.81 94 ILE A C 1
ATOM 683 O O . ILE A 1 94 ? -0.605 -0.375 -3.953 1.00 95.81 94 ILE A O 1
ATOM 687 N N . TYR A 1 95 ? 0.146 -2.487 -3.823 1.00 97.12 95 TYR A N 1
ATOM 688 C CA . TYR A 1 95 ? 1.554 -2.144 -3.693 1.00 97.12 95 TYR A CA 1
ATOM 689 C C . TYR A 1 95 ? 2.259 -2.425 -5.017 1.00 97.12 95 TYR A C 1
ATOM 691 O O . TYR A 1 95 ? 2.455 -3.580 -5.391 1.00 97.12 95 TYR A O 1
ATOM 699 N N . ALA A 1 96 ? 2.622 -1.358 -5.726 1.00 96.06 96 ALA A N 1
ATOM 700 C CA . ALA A 1 96 ? 3.245 -1.451 -7.036 1.00 96.06 96 ALA A CA 1
ATOM 701 C C . ALA A 1 96 ? 4.744 -1.130 -6.992 1.00 96.06 96 ALA A C 1
ATOM 703 O O . ALA A 1 96 ? 5.165 -0.169 -6.342 1.00 96.06 96 ALA A O 1
ATOM 704 N N . THR A 1 97 ? 5.545 -1.898 -7.728 1.00 96.81 97 THR A N 1
ATOM 705 C CA . THR A 1 97 ? 6.971 -1.620 -7.970 1.00 96.81 97 THR A CA 1
ATOM 706 C C . THR A 1 97 ? 7.281 -1.696 -9.463 1.00 96.81 97 THR A C 1
ATOM 708 O O . THR A 1 97 ? 6.568 -2.343 -10.225 1.00 96.81 97 THR A O 1
ATOM 711 N N . PHE A 1 98 ? 8.355 -1.042 -9.899 1.00 96.44 98 PHE A N 1
ATOM 712 C CA . PHE A 1 98 ? 8.914 -1.240 -11.242 1.00 96.44 98 PHE A CA 1
ATOM 713 C C . PHE A 1 98 ? 9.789 -2.498 -11.282 1.00 96.44 98 PHE A C 1
ATOM 715 O O . PHE A 1 98 ? 10.267 -2.948 -10.240 1.00 96.44 98 PHE A O 1
ATOM 722 N N . VAL A 1 99 ? 10.073 -3.032 -12.475 1.00 96.06 99 VAL A N 1
ATOM 723 C CA . VAL A 1 99 ? 10.982 -4.193 -12.622 1.00 96.06 99 VAL A CA 1
ATOM 724 C C . VAL A 1 99 ? 12.385 -3.944 -12.060 1.00 96.06 99 VAL A C 1
ATOM 726 O O . VAL A 1 99 ? 13.033 -4.875 -11.595 1.00 96.06 99 VAL A O 1
ATOM 729 N N . ASP A 1 100 ? 12.846 -2.692 -12.086 1.00 96.56 100 ASP A N 1
ATOM 730 C CA . ASP A 1 100 ? 14.124 -2.232 -11.528 1.00 96.56 100 ASP A CA 1
ATOM 731 C C . ASP A 1 100 ? 13.945 -1.398 -10.246 1.00 96.56 100 ASP A C 1
ATOM 733 O O . ASP A 1 100 ? 14.889 -0.770 -9.761 1.00 96.56 100 ASP A O 1
ATOM 737 N N . GLY A 1 101 ? 12.721 -1.351 -9.714 1.00 94.19 101 GLY A N 1
ATOM 738 C CA . GLY A 1 101 ? 12.378 -0.573 -8.536 1.00 94.19 101 GLY A CA 1
ATOM 739 C C . GLY A 1 101 ? 12.764 -1.287 -7.239 1.00 94.19 101 GLY A C 1
ATOM 740 O O . GLY A 1 101 ? 12.750 -2.517 -7.177 1.00 94.19 101 GLY A O 1
ATOM 741 N N . PRO A 1 102 ? 13.081 -0.537 -6.170 1.00 95.75 102 PRO A N 1
ATOM 742 C CA . PRO A 1 102 ? 13.260 -1.131 -4.854 1.00 95.75 102 PRO A CA 1
ATOM 743 C C . PRO A 1 102 ? 11.941 -1.729 -4.342 1.00 95.75 102 PRO A C 1
ATOM 745 O O . PRO A 1 102 ? 10.872 -1.135 -4.491 1.00 95.75 102 PRO A O 1
ATOM 748 N N . ASP A 1 103 ? 12.040 -2.886 -3.689 1.00 96.06 103 ASP A N 1
ATOM 749 C CA . ASP A 1 103 ? 10.928 -3.553 -3.014 1.00 96.06 103 ASP A CA 1
ATOM 750 C C . ASP A 1 103 ? 11.127 -3.492 -1.495 1.00 96.06 103 ASP A C 1
ATOM 752 O O . ASP A 1 103 ? 11.919 -4.230 -0.908 1.00 96.06 103 ASP A O 1
ATOM 756 N N . GLU A 1 104 ? 10.390 -2.590 -0.856 1.00 95.62 104 GLU A N 1
ATOM 757 C CA . GLU A 1 104 ? 10.422 -2.376 0.593 1.00 95.62 104 GLU A CA 1
ATOM 758 C C . GLU A 1 104 ? 9.442 -3.289 1.342 1.00 95.62 104 GLU A C 1
ATOM 760 O O . GLU A 1 104 ? 9.296 -3.180 2.561 1.00 95.62 104 GLU A O 1
ATOM 765 N N . LYS A 1 105 ? 8.757 -4.190 0.625 1.00 95.69 105 LYS A N 1
ATOM 766 C CA . LYS A 1 105 ? 7.826 -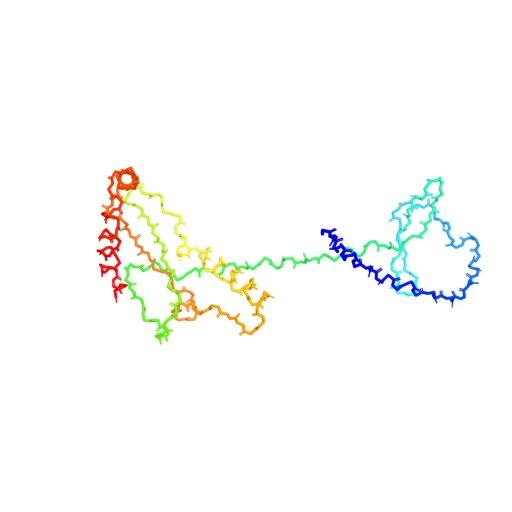5.176 1.185 1.00 95.69 105 LYS A CA 1
ATOM 767 C C . LYS A 1 105 ? 6.702 -4.559 2.022 1.00 95.69 105 LYS A C 1
ATOM 769 O O . LYS A 1 105 ? 6.255 -5.151 3.008 1.00 95.69 105 LYS A O 1
ATOM 774 N N . ARG A 1 106 ? 6.235 -3.363 1.639 1.00 94.88 106 ARG A N 1
ATOM 775 C CA . ARG A 1 106 ? 5.205 -2.598 2.372 1.00 94.88 106 ARG A CA 1
ATOM 776 C C . ARG A 1 106 ? 3.830 -3.270 2.395 1.00 94.88 106 ARG A C 1
ATOM 778 O O . ARG A 1 106 ? 3.031 -2.968 3.280 1.00 94.88 106 ARG A O 1
ATOM 785 N N . ASP A 1 107 ? 3.586 -4.183 1.460 1.00 95.06 107 ASP A N 1
ATOM 786 C CA . ASP A 1 107 ? 2.429 -5.079 1.419 1.00 95.06 107 ASP A CA 1
ATOM 787 C C . ASP A 1 107 ? 2.426 -6.096 2.569 1.00 95.06 107 ASP A C 1
ATOM 789 O O . ASP A 1 107 ? 1.378 -6.378 3.142 1.00 95.06 107 ASP A O 1
ATOM 793 N N . THR A 1 108 ? 3.603 -6.593 2.961 1.00 96.12 108 THR A N 1
ATOM 794 C CA . THR A 1 108 ? 3.738 -7.639 3.995 1.00 96.12 108 THR A CA 1
ATOM 795 C C . THR A 1 108 ? 4.171 -7.104 5.357 1.00 96.12 108 THR A C 1
ATOM 797 O O . THR A 1 108 ? 3.918 -7.729 6.383 1.00 96.12 108 THR A O 1
ATOM 800 N N . SER A 1 109 ? 4.800 -5.928 5.413 1.00 94.00 109 SER A N 1
ATOM 801 C CA . SER A 1 109 ? 5.260 -5.342 6.679 1.00 94.00 109 SER A CA 1
ATOM 802 C C . SER A 1 109 ? 4.129 -4.783 7.547 1.00 94.00 109 SER A C 1
ATOM 804 O O . SER A 1 109 ? 4.353 -4.483 8.715 1.00 94.00 109 SER A O 1
ATOM 806 N N . GLY A 1 110 ? 2.925 -4.621 6.986 1.00 90.56 110 GLY A N 1
ATOM 807 C CA . GLY A 1 110 ? 1.787 -3.986 7.655 1.00 90.56 110 GLY A CA 1
ATOM 808 C C . GLY A 1 110 ? 1.799 -2.455 7.582 1.00 90.56 110 GLY A C 1
ATOM 809 O O . GLY A 1 110 ? 0.848 -1.818 8.025 1.00 90.56 110 GLY A O 1
ATOM 810 N N . ALA A 1 111 ? 2.823 -1.843 6.974 1.00 93.88 111 ALA A N 1
ATOM 811 C CA . ALA A 1 111 ? 2.921 -0.387 6.853 1.00 93.88 111 ALA A CA 1
ATOM 812 C C . ALA A 1 11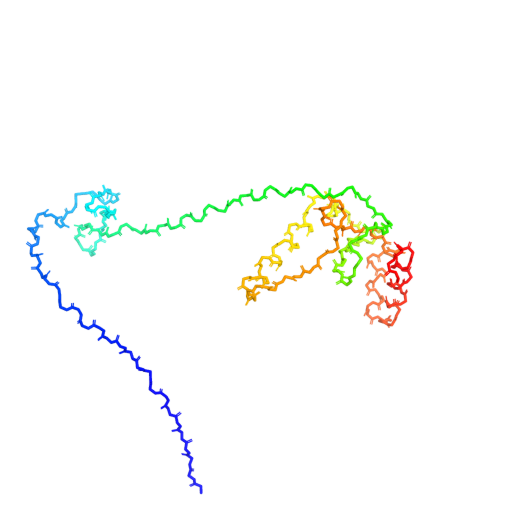1 ? 1.712 0.226 6.123 1.00 93.88 111 ALA A C 1
ATOM 814 O O . ALA A 1 111 ? 1.167 1.234 6.569 1.00 93.88 111 ALA A O 1
ATOM 815 N N . ILE A 1 112 ? 1.259 -0.402 5.031 1.00 95.75 112 ILE A N 1
ATOM 816 C CA . ILE A 1 112 ? 0.069 0.050 4.291 1.00 95.75 112 ILE A CA 1
ATOM 817 C C . ILE A 1 112 ? -1.199 -0.114 5.141 1.00 95.75 112 ILE A C 1
ATOM 819 O O . ILE A 1 112 ? -2.039 0.782 5.157 1.00 95.75 112 ILE A O 1
ATOM 823 N N . ALA A 1 113 ? -1.307 -1.204 5.907 1.00 93.50 113 ALA A N 1
ATOM 824 C CA . ALA A 1 113 ? -2.431 -1.429 6.815 1.00 93.50 113 ALA A CA 1
ATOM 825 C C . ALA A 1 113 ? -2.506 -0.375 7.930 1.00 93.50 113 ALA A C 1
ATOM 827 O O . ALA A 1 113 ? -3.593 0.121 8.225 1.00 93.50 113 ALA A O 1
ATOM 828 N N . GLY A 1 114 ? -1.360 0.017 8.494 1.00 92.81 114 GLY A N 1
ATOM 829 C CA . GLY A 1 114 ? -1.277 1.113 9.462 1.00 92.81 114 GLY A CA 1
ATOM 830 C C . GLY A 1 114 ? -1.752 2.442 8.872 1.00 92.81 114 GLY A C 1
ATOM 831 O O . GLY A 1 114 ? -2.628 3.089 9.437 1.00 92.81 114 GLY A O 1
ATOM 832 N N . ILE A 1 115 ? -1.264 2.802 7.680 1.00 93.88 115 ILE A N 1
ATOM 833 C CA . ILE A 1 115 ? -1.688 4.030 6.986 1.00 93.88 115 ILE A CA 1
ATOM 834 C C . ILE A 1 115 ? -3.197 4.015 6.712 1.00 93.88 115 ILE A C 1
ATOM 836 O O . ILE A 1 115 ? -3.879 5.008 6.957 1.00 93.88 115 ILE A O 1
ATOM 840 N N . ALA A 1 116 ? -3.740 2.895 6.231 1.00 94.56 116 ALA A N 1
ATOM 841 C CA . ALA A 1 116 ? -5.170 2.762 5.977 1.00 94.56 116 ALA A CA 1
ATOM 842 C C . ALA A 1 116 ? -5.988 2.960 7.268 1.00 94.56 116 ALA A C 1
ATOM 844 O O . ALA A 1 116 ? -6.965 3.712 7.279 1.00 94.56 116 ALA A O 1
ATOM 845 N N . ALA A 1 117 ? -5.568 2.348 8.379 1.00 92.69 117 ALA A N 1
ATOM 846 C CA . ALA A 1 117 ? -6.214 2.529 9.677 1.00 92.69 117 ALA A CA 1
ATOM 847 C C . ALA A 1 117 ? -6.193 4.000 10.134 1.00 92.69 117 ALA A C 1
ATOM 849 O O . ALA A 1 117 ? -7.222 4.520 10.573 1.00 92.69 117 ALA A O 1
ATOM 850 N N . ASP A 1 118 ? -5.064 4.689 9.961 1.00 93.38 118 ASP A N 1
ATOM 851 C CA . ASP A 1 118 ? -4.907 6.102 10.312 1.00 93.38 118 ASP A CA 1
ATOM 852 C C . ASP A 1 118 ? -5.819 7.010 9.481 1.00 93.38 118 ASP A C 1
ATOM 854 O O . ASP A 1 118 ? -6.477 7.899 10.031 1.00 93.38 118 ASP A O 1
ATOM 858 N N . VAL A 1 119 ? -5.918 6.758 8.172 1.00 94.31 119 VAL A N 1
ATOM 859 C CA . VAL A 1 119 ? -6.831 7.481 7.273 1.00 94.31 119 VAL A CA 1
ATOM 860 C C . VAL A 1 119 ? -8.279 7.298 7.721 1.00 94.31 119 VAL A C 1
ATOM 862 O O . VAL A 1 119 ? -9.027 8.272 7.814 1.00 94.31 119 VAL A O 1
ATOM 865 N N . ASN A 1 120 ? -8.681 6.074 8.063 1.00 93.75 120 ASN A N 1
ATOM 866 C CA . ASN A 1 120 ? -10.037 5.804 8.533 1.00 93.75 120 ASN A CA 1
ATOM 867 C C . ASN A 1 120 ? -10.321 6.438 9.906 1.00 93.75 120 ASN A C 1
ATOM 869 O O . ASN A 1 120 ? -11.402 6.992 10.131 1.00 93.75 120 ASN A O 1
ATOM 873 N N . ARG A 1 121 ? -9.344 6.434 10.820 1.00 93.56 121 ARG A N 1
ATOM 874 C CA . ARG A 1 121 ? -9.433 7.138 12.110 1.00 93.56 121 ARG A CA 1
ATOM 875 C C . ARG A 1 121 ? -9.593 8.643 11.911 1.00 93.56 121 ARG A C 1
ATOM 877 O O . ARG A 1 121 ? -10.431 9.264 12.564 1.00 93.56 121 ARG A O 1
ATOM 884 N N . TYR A 1 122 ? -8.848 9.233 10.982 1.00 93.19 122 TYR A N 1
ATOM 885 C CA . TYR A 1 122 ? -9.023 10.638 10.633 1.00 93.19 122 TYR A CA 1
ATOM 886 C C . TYR A 1 122 ? -10.422 10.896 10.057 1.00 93.19 122 TYR A C 1
ATOM 888 O O . TYR A 1 122 ? -11.126 11.781 10.542 1.00 93.19 122 TYR A O 1
ATOM 896 N N . MET A 1 123 ? -10.864 10.082 9.094 1.00 94.00 123 MET A N 1
ATOM 897 C CA . MET A 1 123 ? -12.166 10.233 8.439 1.00 94.00 123 MET A CA 1
ATOM 898 C C . MET A 1 123 ? -13.327 10.172 9.436 1.00 94.00 123 MET A C 1
ATOM 900 O O . MET A 1 123 ? -14.174 11.059 9.449 1.00 94.00 123 MET A O 1
ATOM 904 N N . THR A 1 124 ? -13.329 9.178 10.323 1.00 94.06 124 THR A N 1
ATOM 905 C CA . THR A 1 124 ? -14.352 9.031 11.375 1.00 94.06 124 THR A CA 1
ATOM 906 C C . THR A 1 124 ? -14.338 10.184 12.384 1.00 94.06 124 THR A C 1
ATOM 908 O O . THR A 1 124 ? -15.383 10.524 12.935 1.00 94.06 124 THR A O 1
ATOM 911 N N . THR A 1 125 ? -13.179 10.819 12.606 1.00 94.00 125 THR A N 1
ATOM 912 C CA . THR A 1 125 ? -13.056 12.012 13.460 1.00 94.00 125 THR A CA 1
ATOM 913 C C . THR A 1 125 ? -13.676 13.240 12.797 1.00 94.00 125 THR A C 1
ATOM 915 O O . THR A 1 125 ? -14.357 14.019 13.460 1.00 94.00 125 THR A O 1
ATOM 918 N N . GLN A 1 126 ? -13.447 13.422 11.493 1.00 95.56 126 GLN A N 1
ATOM 919 C CA . GLN A 1 126 ? -14.019 14.541 10.735 1.00 95.56 126 GLN A CA 1
ATOM 920 C C . GLN A 1 126 ? -15.517 14.346 10.461 1.00 95.56 126 GLN A C 1
ATOM 922 O O . GLN A 1 126 ? -16.278 15.311 10.449 1.00 95.56 126 GLN A O 1
ATOM 927 N N . PHE A 1 127 ? -15.943 13.096 10.265 1.00 95.19 127 PHE A N 1
ATOM 928 C CA . PHE A 1 127 ? -17.301 12.721 9.882 1.00 95.19 127 PHE A CA 1
ATOM 929 C C . PHE A 1 127 ? -17.790 11.545 10.742 1.00 95.19 127 PHE A C 1
ATOM 931 O O . PHE A 1 127 ? -17.705 10.384 10.325 1.00 95.19 127 PHE A O 1
ATOM 938 N N . PRO A 1 128 ? -18.313 11.819 11.951 1.00 93.00 128 PRO A N 1
ATOM 939 C CA . PRO A 1 128 ? -18.809 10.780 12.843 1.00 93.00 128 PRO A CA 1
ATOM 940 C C . PRO A 1 128 ? -19.841 9.877 12.159 1.00 93.00 128 PRO A C 1
ATOM 942 O O . PRO A 1 128 ? -20.783 10.351 11.530 1.00 93.00 128 PRO A O 1
ATOM 945 N N . GLY A 1 129 ? -19.659 8.562 12.285 1.00 90.12 129 GLY A N 1
ATOM 946 C CA . GLY A 1 129 ? -20.528 7.558 11.659 1.00 90.12 129 GLY A CA 1
ATOM 947 C C . GLY A 1 129 ? -20.151 7.178 10.222 1.00 90.12 129 GLY A C 1
ATOM 948 O O . GLY A 1 129 ? -20.683 6.195 9.708 1.00 90.12 129 GLY A O 1
ATOM 949 N N . HIS A 1 130 ? -19.200 7.874 9.592 1.00 91.88 130 HIS A N 1
ATOM 950 C CA . HIS A 1 130 ? -18.695 7.526 8.265 1.00 91.88 130 HIS A CA 1
ATOM 951 C C . HIS A 1 130 ? -17.309 6.885 8.350 1.00 91.88 130 HIS A C 1
ATOM 953 O O . HIS A 1 130 ? -16.402 7.410 8.993 1.00 91.88 130 HIS A O 1
ATOM 959 N N . ARG A 1 131 ? -17.134 5.754 7.660 1.00 91.44 131 ARG A N 1
ATOM 960 C CA . ARG A 1 131 ? -15.840 5.0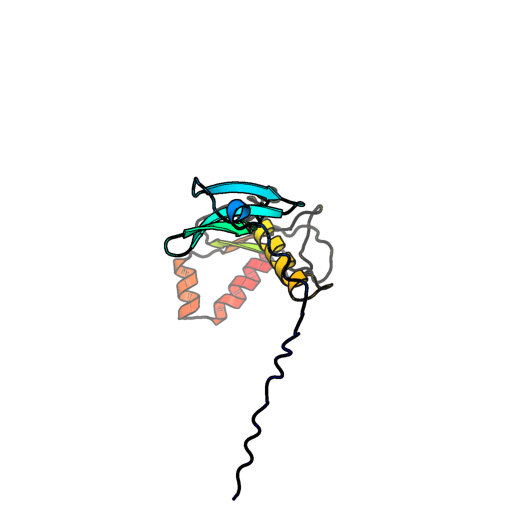89 7.470 1.00 91.44 131 ARG A CA 1
ATOM 961 C C . ARG A 1 131 ? -15.690 4.658 6.021 1.00 91.44 131 ARG A C 1
ATOM 963 O O . ARG A 1 131 ? -16.668 4.239 5.400 1.00 91.44 131 ARG A O 1
ATOM 970 N N . LEU A 1 132 ? -14.468 4.709 5.514 1.00 91.94 132 LEU A N 1
ATOM 971 C CA . LEU A 1 132 ? -14.126 4.032 4.276 1.00 91.94 132 LEU A CA 1
ATOM 972 C C . LEU A 1 132 ? -14.183 2.527 4.523 1.00 91.94 132 LEU A C 1
ATOM 974 O O . LEU A 1 132 ? -13.742 2.021 5.563 1.00 91.94 132 LEU A O 1
ATOM 978 N N . ARG A 1 133 ? -14.760 1.810 3.567 1.00 92.31 133 ARG A N 1
ATOM 979 C CA . ARG A 1 133 ? -14.701 0.357 3.553 1.00 92.31 133 ARG A CA 1
ATOM 980 C C . ARG A 1 133 ? -13.491 -0.044 2.732 1.00 92.31 133 ARG A C 1
ATOM 982 O O . ARG A 1 133 ? -13.318 0.445 1.621 1.00 92.31 133 ARG A O 1
ATOM 989 N N . TYR A 1 134 ? -12.642 -0.866 3.318 1.00 93.44 134 TYR A N 1
ATOM 9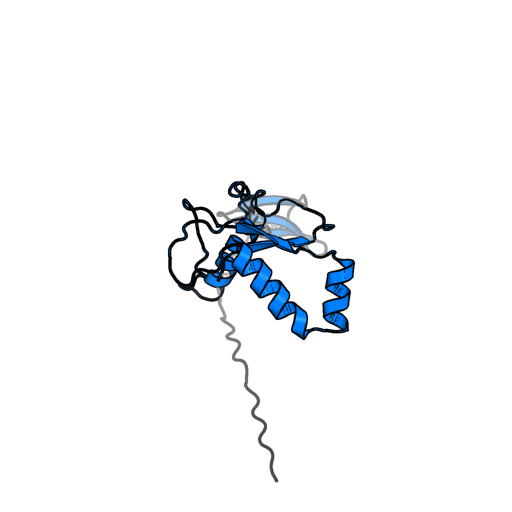90 C CA . TYR A 1 134 ? -11.451 -1.377 2.663 1.00 93.44 134 TYR A CA 1
ATOM 991 C C . TYR A 1 134 ? -11.663 -2.834 2.327 1.00 93.44 134 TYR A C 1
ATOM 993 O O . TYR A 1 134 ? -12.446 -3.500 3.006 1.00 93.44 134 TYR A O 1
ATOM 1001 N N . ASP A 1 135 ? -10.989 -3.289 1.280 1.00 93.19 135 ASP A N 1
ATOM 1002 C CA . ASP A 1 135 ? -11.023 -4.691 0.918 1.00 93.19 135 ASP A CA 1
ATOM 1003 C C . ASP A 1 135 ? -10.233 -5.502 1.949 1.00 93.19 135 ASP A C 1
ATOM 1005 O O . ASP A 1 135 ? -9.121 -5.131 2.344 1.00 93.19 135 ASP A O 1
ATOM 1009 N N . MET A 1 136 ? -10.849 -6.568 2.447 1.00 92.69 136 MET A N 1
ATOM 1010 C CA . MET A 1 136 ? -10.325 -7.354 3.557 1.00 92.69 136 MET A CA 1
ATOM 1011 C C . MET A 1 136 ? -10.309 -8.830 3.186 1.00 92.69 136 MET A C 1
ATOM 1013 O O . MET A 1 136 ? -11.306 -9.367 2.709 1.00 92.69 136 MET A O 1
ATOM 1017 N N . PHE A 1 137 ? -9.222 -9.510 3.539 1.00 92.69 137 PHE A N 1
ATOM 1018 C CA . PHE A 1 137 ? -9.093 -10.958 3.447 1.00 92.69 137 PHE A CA 1
ATOM 1019 C C . PHE A 1 137 ? -8.783 -11.521 4.837 1.00 92.69 137 PHE A C 1
ATOM 1021 O O . PHE A 1 137 ? -7.869 -11.054 5.519 1.00 92.69 137 PHE A O 1
ATOM 1028 N N . GLU A 1 138 ? -9.589 -12.481 5.300 1.00 90.56 138 GLU A N 1
ATOM 1029 C CA . GLU A 1 138 ? -9.447 -13.109 6.629 1.00 90.56 138 GLU A CA 1
ATOM 1030 C C . GLU A 1 138 ? -9.333 -12.095 7.793 1.00 90.56 138 GLU A C 1
ATOM 1032 O O . GLU A 1 138 ? -8.589 -12.276 8.760 1.00 90.56 138 GLU A O 1
ATOM 1037 N N . GLY A 1 139 ? -10.074 -10.985 7.696 1.00 89.25 139 GLY A N 1
ATOM 1038 C CA . GLY A 1 139 ? -10.102 -9.934 8.718 1.00 89.25 139 GLY A CA 1
ATOM 1039 C C . GLY A 1 139 ? -8.876 -9.014 8.734 1.00 89.25 139 GLY A C 1
ATOM 1040 O O . GLY A 1 139 ? -8.705 -8.250 9.684 1.00 89.25 139 GLY A O 1
ATOM 1041 N N . GLN A 1 140 ? -8.027 -9.063 7.708 1.00 92.12 140 GLN A N 1
ATOM 1042 C CA . GLN A 1 140 ? -6.879 -8.172 7.527 1.00 92.12 140 GLN A CA 1
ATOM 1043 C C . GLN A 1 140 ? -7.023 -7.376 6.235 1.00 92.12 140 GLN A C 1
ATOM 1045 O O . GLN A 1 140 ? -7.710 -7.823 5.322 1.00 92.12 140 GLN A O 1
ATOM 1050 N N . LEU A 1 141 ? -6.385 -6.203 6.169 1.00 93.56 141 LEU A N 1
ATOM 1051 C CA . LEU A 1 141 ? -6.366 -5.410 4.943 1.00 93.56 141 LEU A CA 1
ATOM 1052 C C . LEU A 1 141 ? -5.757 -6.244 3.819 1.00 93.56 141 LEU A C 1
ATOM 1054 O O . LEU A 1 141 ? -4.631 -6.730 3.967 1.00 93.56 141 LEU A O 1
ATOM 1058 N N . ASP A 1 142 ? -6.485 -6.383 2.716 1.00 94.25 142 ASP A N 1
ATOM 1059 C CA . ASP A 1 142 ? -5.954 -7.068 1.553 1.00 94.25 142 ASP A CA 1
ATOM 1060 C C . ASP A 1 142 ? -5.142 -6.100 0.692 1.00 94.25 142 ASP A C 1
ATOM 1062 O O . ASP A 1 142 ? -5.666 -5.164 0.082 1.00 94.25 142 ASP A O 1
ATOM 1066 N N . VAL A 1 143 ? -3.830 -6.321 0.684 1.00 96.12 143 VAL A N 1
ATOM 1067 C CA . VAL A 1 143 ? -2.889 -5.583 -0.153 1.00 96.12 143 VAL A CA 1
ATOM 1068 C C . VAL A 1 143 ? -2.361 -6.535 -1.213 1.00 96.12 143 VAL A C 1
ATOM 1070 O O . VAL A 1 143 ? -1.705 -7.533 -0.897 1.00 96.12 143 VAL A O 1
ATOM 1073 N N . GLN A 1 144 ? -2.625 -6.207 -2.473 1.00 95.88 144 GLN A N 1
ATOM 1074 C CA . GLN A 1 144 ? -2.116 -6.962 -3.609 1.00 95.88 144 GLN A CA 1
ATOM 1075 C C . GLN A 1 144 ? -0.825 -6.336 -4.127 1.00 95.88 144 GLN A C 1
ATOM 1077 O O . GLN A 1 144 ? -0.723 -5.120 -4.280 1.00 95.88 144 GLN A O 1
ATOM 1082 N N . TYR A 1 145 ? 0.171 -7.169 -4.404 1.00 97.00 145 TYR A N 1
ATOM 1083 C CA . TYR A 1 145 ? 1.408 -6.742 -5.035 1.00 97.00 145 TYR A CA 1
ATOM 1084 C C . TYR A 1 145 ? 1.300 -6.835 -6.551 1.00 97.00 145 TYR A C 1
ATOM 1086 O O . TYR A 1 145 ? 0.871 -7.851 -7.096 1.00 97.00 145 TYR A O 1
ATOM 1094 N N . VAL A 1 146 ? 1.771 -5.795 -7.228 1.00 96.44 146 VAL A N 1
ATOM 1095 C CA . VAL A 1 146 ? 1.823 -5.728 -8.684 1.00 96.44 146 VAL A CA 1
ATOM 1096 C C . VAL A 1 146 ? 3.204 -5.242 -9.110 1.00 96.44 146 VAL A C 1
ATOM 1098 O O . VAL A 1 146 ? 3.699 -4.232 -8.617 1.00 96.44 146 VAL A O 1
ATOM 1101 N N . GLN A 1 147 ? 3.837 -5.940 -10.051 1.00 95.50 147 GLN A N 1
ATOM 1102 C CA . GLN A 1 147 ? 5.062 -5.450 -10.676 1.00 95.50 147 GLN A CA 1
ATOM 1103 C C . GLN A 1 147 ? 4.722 -4.827 -12.028 1.00 95.50 147 GLN A C 1
ATOM 1105 O O . GLN A 1 147 ? 4.239 -5.502 -12.933 1.00 95.50 147 GLN A O 1
ATOM 1110 N N . ILE A 1 148 ? 4.994 -3.535 -12.163 1.00 94.69 148 ILE A N 1
ATOM 1111 C CA . ILE A 1 148 ? 4.846 -2.798 -13.411 1.00 94.69 148 ILE A CA 1
ATOM 1112 C C . ILE A 1 148 ? 5.984 -3.246 -14.344 1.00 94.69 148 ILE A C 1
ATOM 1114 O O . ILE A 1 148 ? 7.150 -3.092 -13.968 1.00 94.69 148 ILE A O 1
ATOM 1118 N N . PRO A 1 149 ? 5.691 -3.763 -15.556 1.00 94.38 149 PRO A N 1
ATOM 1119 C CA . PRO A 1 149 ? 6.655 -4.437 -16.430 1.00 94.38 149 PRO A CA 1
ATOM 1120 C C . PRO A 1 149 ? 7.582 -3.468 -17.186 1.00 94.38 149 PRO A C 1
ATOM 1122 O O . PRO A 1 149 ? 8.042 -3.765 -18.286 1.00 94.38 149 PRO A O 1
ATOM 1125 N N . VAL A 1 150 ? 7.867 -2.297 -16.614 1.00 93.50 150 VAL A N 1
ATOM 1126 C CA . VAL A 1 150 ? 8.775 -1.297 -17.182 1.00 93.50 150 VAL A CA 1
ATOM 1127 C C . VAL A 1 150 ? 9.714 -0.759 -16.114 1.00 93.50 150 VAL A C 1
ATOM 1129 O O . VAL A 1 150 ? 9.421 -0.813 -14.919 1.00 93.50 150 VAL A O 1
ATOM 1132 N N . THR A 1 151 ? 10.868 -0.252 -16.546 1.00 95.44 151 THR A N 1
ATOM 1133 C CA . THR A 1 151 ? 11.812 0.403 -15.635 1.00 95.44 151 THR A CA 1
ATOM 1134 C C . THR A 1 151 ? 11.267 1.748 -15.167 1.00 95.44 151 THR A C 1
ATOM 1136 O O . THR A 1 151 ? 10.534 2.411 -15.902 1.00 95.44 151 THR A O 1
ATOM 1139 N N . ASN A 1 152 ? 11.696 2.222 -13.999 1.00 92.31 152 ASN A N 1
ATOM 1140 C CA . ASN A 1 152 ? 11.386 3.574 -13.521 1.00 92.31 152 ASN A CA 1
ATOM 1141 C C . ASN A 1 152 ? 11.798 4.641 -14.553 1.00 92.31 152 ASN A C 1
ATOM 1143 O O . ASN A 1 152 ? 11.103 5.636 -14.752 1.00 92.31 152 ASN A O 1
ATOM 1147 N N . ARG A 1 153 ? 12.915 4.422 -15.264 1.00 92.06 153 ARG A N 1
ATOM 1148 C CA . ARG A 1 153 ? 13.355 5.320 -16.340 1.00 92.06 153 ARG A CA 1
ATOM 1149 C C . ARG A 1 153 ? 12.367 5.342 -17.509 1.00 92.06 153 ARG A C 1
ATOM 1151 O O . ARG A 1 153 ? 11.980 6.429 -17.920 1.00 92.06 153 ARG A O 1
ATOM 1158 N N . ALA A 1 154 ? 11.977 4.178 -18.027 1.00 90.38 154 ALA A N 1
ATOM 1159 C CA . ALA A 1 154 ? 11.041 4.078 -19.151 1.00 90.38 154 ALA A CA 1
ATOM 1160 C C . ALA A 1 154 ? 9.643 4.597 -18.781 1.00 90.38 154 ALA A C 1
ATOM 1162 O O . ALA A 1 154 ? 9.007 5.312 -19.548 1.00 90.38 154 ALA A O 1
ATOM 1163 N N . PHE A 1 155 ? 9.192 4.316 -17.560 1.00 89.69 155 PHE A N 1
ATOM 1164 C CA . PHE A 1 155 ? 7.923 4.826 -17.061 1.00 89.69 155 PHE A CA 1
ATOM 1165 C C . PHE A 1 155 ? 7.879 6.360 -17.030 1.00 89.69 155 PHE A C 1
ATOM 1167 O O . PHE A 1 155 ? 6.890 6.970 -17.427 1.00 89.69 155 PHE A O 1
ATOM 1174 N N . ARG A 1 156 ? 8.978 7.005 -16.615 1.00 87.31 156 ARG A N 1
ATOM 1175 C CA . ARG A 1 156 ? 9.088 8.471 -16.618 1.00 87.31 156 ARG A CA 1
ATOM 1176 C C . ARG A 1 156 ? 9.023 9.077 -18.019 1.00 87.31 156 ARG A C 1
ATOM 1178 O O . ARG A 1 156 ? 8.487 10.172 -18.135 1.00 87.31 156 ARG A O 1
ATOM 1185 N N . SER A 1 157 ? 9.533 8.406 -19.058 1.00 86.06 157 SER A N 1
ATOM 1186 C CA . SER A 1 157 ? 9.395 8.915 -20.433 1.00 86.06 157 SER A CA 1
ATOM 1187 C C . SER A 1 157 ? 7.943 8.894 -20.916 1.00 86.06 157 SER A C 1
ATOM 1189 O O . SER A 1 157 ? 7.512 9.860 -21.534 1.00 86.06 157 SER A O 1
ATOM 1191 N N . TYR A 1 158 ? 7.144 7.885 -20.543 1.00 82.75 158 TYR A N 1
ATOM 1192 C CA . TYR A 1 158 ? 5.716 7.859 -20.901 1.00 82.75 158 TYR A CA 1
ATOM 1193 C C . TYR A 1 158 ? 4.947 9.048 -20.317 1.00 82.75 158 TYR A C 1
ATOM 1195 O O . TYR A 1 158 ? 4.111 9.636 -20.990 1.00 82.75 158 TYR A O 1
ATOM 1203 N N . PHE A 1 159 ? 5.269 9.452 -19.084 1.00 73.50 159 PHE A N 1
ATOM 1204 C CA . PHE A 1 159 ? 4.641 10.611 -18.439 1.00 73.50 159 PHE A CA 1
ATOM 1205 C C . PHE A 1 159 ? 4.902 11.942 -19.147 1.00 73.50 159 PHE A C 1
ATOM 1207 O O . PHE A 1 159 ? 4.063 12.838 -19.070 1.00 73.50 159 PHE A O 1
ATOM 1214 N N . VAL A 1 160 ? 6.071 12.099 -19.767 1.00 75.19 160 VAL A N 1
ATOM 1215 C CA . VAL A 1 160 ? 6.485 13.367 -20.381 1.00 75.19 160 VAL A CA 1
ATOM 1216 C C . VAL A 1 160 ? 6.021 13.447 -21.831 1.00 75.19 160 VAL A C 1
ATOM 1218 O O . VAL A 1 160 ? 5.547 14.501 -22.252 1.00 75.19 160 VAL A O 1
ATOM 1221 N N . ASP A 1 161 ? 6.112 12.337 -22.563 1.00 72.12 161 ASP A N 1
ATOM 1222 C CA . ASP A 1 161 ? 5.982 12.348 -24.019 1.00 72.12 161 ASP A CA 1
ATOM 1223 C C . ASP A 1 161 ? 4.654 11.741 -24.509 1.00 72.12 161 ASP A C 1
ATOM 1225 O O . ASP A 1 161 ? 4.129 12.153 -25.543 1.00 72.12 161 ASP A O 1
ATOM 1229 N N . GLU A 1 162 ? 4.073 10.784 -23.772 1.00 68.94 162 GLU A N 1
ATOM 1230 C CA . GLU A 1 162 ? 2.993 9.915 -24.270 1.00 68.94 162 GLU A CA 1
ATOM 1231 C C . GLU A 1 162 ? 1.983 9.546 -23.167 1.00 68.94 162 GLU A C 1
ATOM 1233 O O . GLU A 1 162 ? 1.687 8.378 -22.921 1.00 68.94 162 GLU A O 1
ATOM 1238 N N . GLY A 1 163 ? 1.421 10.553 -22.487 1.00 68.00 163 GLY A N 1
ATOM 1239 C CA . GLY A 1 163 ? 0.561 10.348 -21.310 1.00 68.00 163 GLY A CA 1
ATOM 1240 C C . GLY A 1 163 ? -0.669 9.445 -21.517 1.00 68.00 163 GLY A C 1
ATOM 1241 O O . GLY A 1 163 ? -1.198 8.925 -20.539 1.00 68.00 163 GLY A O 1
ATOM 1242 N N . TRP A 1 164 ? -1.099 9.217 -22.762 1.00 74.81 164 TRP A N 1
ATOM 1243 C CA . TRP A 1 164 ? -2.200 8.308 -23.106 1.00 74.81 164 TRP A CA 1
ATOM 1244 C C . TRP A 1 164 ? -1.825 6.818 -22.982 1.00 74.81 164 TRP A C 1
ATOM 1246 O O . TRP A 1 164 ? -2.691 6.007 -22.681 1.00 74.81 164 TRP A O 1
ATOM 1256 N N . ILE A 1 165 ? -0.544 6.451 -23.114 1.00 82.56 165 ILE A N 1
ATOM 1257 C CA . ILE A 1 165 ? -0.069 5.054 -23.004 1.00 82.56 165 ILE A CA 1
ATOM 1258 C C . ILE A 1 165 ? -0.153 4.526 -21.568 1.00 82.56 165 ILE A C 1
ATOM 1260 O O . ILE A 1 165 ? -0.200 3.319 -21.332 1.00 82.56 165 ILE A O 1
ATOM 1264 N N . LEU A 1 166 ? -0.169 5.424 -20.582 1.00 84.00 166 LEU A N 1
ATOM 1265 C CA . LEU A 1 166 ? -0.216 5.039 -19.174 1.00 84.00 166 LEU A CA 1
ATOM 1266 C C . LEU A 1 166 ? -1.523 4.339 -18.811 1.00 84.00 166 LEU A C 1
ATOM 1268 O O . LEU A 1 166 ? -1.497 3.434 -17.983 1.00 84.00 166 LEU A O 1
ATOM 1272 N N . GLU A 1 167 ? -2.640 4.739 -19.420 1.00 86.44 167 GLU A N 1
ATOM 1273 C CA . GLU A 1 167 ? -3.929 4.094 -19.177 1.00 86.44 167 GLU A CA 1
ATOM 1274 C C . GLU A 1 167 ? -3.896 2.635 -19.638 1.00 86.44 167 GLU A C 1
ATOM 1276 O O . GLU A 1 167 ? -4.138 1.748 -18.823 1.00 86.44 167 GLU A O 1
ATOM 1281 N N . ASP A 1 168 ? -3.482 2.383 -20.882 1.00 88.88 168 ASP A N 1
ATOM 1282 C CA . ASP A 1 168 ? -3.353 1.030 -21.437 1.00 88.88 168 ASP A CA 1
ATOM 1283 C C . ASP A 1 168 ? -2.374 0.173 -20.623 1.00 88.88 168 ASP A C 1
ATOM 1285 O O . ASP A 1 168 ? -2.654 -0.987 -20.317 1.00 88.88 168 ASP A O 1
ATOM 1289 N N . LEU A 1 169 ? -1.236 0.754 -20.216 1.00 89.06 169 LEU A N 1
ATOM 1290 C CA . LEU A 1 169 ? -0.261 0.080 -19.359 1.00 89.06 169 LEU A CA 1
ATOM 1291 C C . LEU A 1 169 ? -0.891 -0.342 -18.027 1.00 89.06 169 LEU A C 1
ATOM 1293 O O . LEU A 1 169 ? -0.703 -1.476 -17.594 1.00 89.06 169 LEU A O 1
ATOM 1297 N N . PHE A 1 170 ? -1.606 0.560 -17.352 1.00 89.25 170 PHE A N 1
ATOM 1298 C CA . PHE A 1 170 ? -2.220 0.240 -16.067 1.00 89.25 170 PHE A CA 1
ATOM 1299 C C . PHE A 1 170 ? -3.384 -0.737 -16.213 1.00 89.25 170 PHE A C 1
ATOM 1301 O O . PHE A 1 170 ? -3.485 -1.646 -15.396 1.00 89.25 170 PHE A O 1
ATOM 1308 N N . GLN A 1 171 ? -4.213 -0.610 -17.249 1.00 90.69 171 GLN A N 1
ATOM 1309 C CA . GLN A 1 171 ? -5.290 -1.561 -17.522 1.00 90.69 171 GLN A CA 1
ATOM 1310 C C . GLN A 1 171 ? -4.742 -2.974 -17.750 1.00 90.69 171 GLN A C 1
ATOM 1312 O O . GLN A 1 171 ? -5.185 -3.907 -17.085 1.00 90.69 171 GLN A O 1
ATOM 1317 N N . ASP A 1 172 ? -3.723 -3.132 -18.601 1.00 92.06 172 ASP A N 1
ATOM 1318 C CA . ASP A 1 172 ? -3.073 -4.427 -18.850 1.00 92.06 172 ASP A CA 1
ATOM 1319 C C . ASP A 1 172 ? -2.467 -5.020 -17.569 1.00 92.06 172 ASP A C 1
ATOM 1321 O O . ASP A 1 172 ? -2.632 -6.205 -17.268 1.00 92.06 172 ASP A O 1
ATOM 1325 N N . VAL A 1 173 ? -1.792 -4.185 -16.778 1.00 92.12 173 VAL A N 1
ATOM 1326 C CA . VAL A 1 173 ? -1.177 -4.590 -15.512 1.00 92.12 173 VAL A CA 1
ATOM 1327 C C . VAL A 1 173 ? -2.222 -5.050 -14.489 1.00 92.12 173 VAL A C 1
ATOM 1329 O O . VAL A 1 173 ? -2.019 -6.072 -13.832 1.00 92.12 173 VAL A O 1
ATOM 1332 N N . LEU A 1 174 ? -3.331 -4.321 -14.351 1.00 91.50 174 LEU A N 1
ATOM 1333 C CA . LEU A 1 174 ? -4.405 -4.648 -13.411 1.00 91.50 174 LEU A CA 1
ATOM 1334 C C . LEU A 1 174 ? -5.187 -5.886 -13.856 1.00 91.50 174 LEU A C 1
ATOM 1336 O O . LEU A 1 174 ? -5.422 -6.775 -13.042 1.00 91.50 174 LEU A O 1
ATOM 1340 N N . GLN A 1 175 ? -5.498 -6.009 -15.145 1.00 91.81 175 GLN A N 1
ATOM 1341 C CA . GLN A 1 175 ? -6.171 -7.186 -15.693 1.00 91.81 175 GLN A CA 1
ATOM 1342 C C . GLN A 1 175 ? -5.332 -8.458 -15.514 1.00 91.81 175 GLN A C 1
ATOM 1344 O O . GLN A 1 175 ? -5.834 -9.494 -15.084 1.00 91.81 175 GLN A O 1
ATOM 1349 N N . LYS A 1 176 ? -4.015 -8.393 -15.749 1.00 90.88 176 LYS A N 1
ATOM 1350 C CA . LYS A 1 176 ? -3.109 -9.525 -15.467 1.00 90.88 176 LYS A CA 1
ATOM 1351 C C . LYS A 1 176 ? -3.050 -9.895 -13.985 1.00 90.88 176 LYS A C 1
ATOM 1353 O O . LYS A 1 176 ? -2.710 -11.031 -13.657 1.00 90.88 176 LYS A O 1
ATOM 1358 N N . ALA A 1 177 ? -3.363 -8.948 -13.105 1.00 90.19 177 ALA A N 1
ATOM 1359 C CA . ALA A 1 177 ? -3.461 -9.150 -11.667 1.00 90.19 177 ALA A CA 1
ATOM 1360 C C . ALA A 1 177 ? -4.867 -9.626 -11.222 1.00 90.19 177 ALA A C 1
ATOM 1362 O O . ALA A 1 177 ? -5.036 -9.986 -10.055 1.00 90.19 177 ALA A O 1
ATOM 1363 N N . GLY A 1 178 ? -5.846 -9.676 -12.135 1.00 89.94 178 GLY A N 1
ATOM 1364 C CA . GLY A 1 178 ? -7.238 -10.048 -11.865 1.00 89.94 178 GLY A CA 1
ATOM 1365 C C . GLY A 1 178 ? -8.050 -8.949 -11.174 1.00 89.94 178 GLY A C 1
ATOM 1366 O O . GLY A 1 178 ? -8.856 -9.264 -10.305 1.00 89.94 178 GLY A O 1
ATOM 1367 N N . LEU A 1 179 ? -7.773 -7.678 -11.488 1.00 85.31 179 LEU A N 1
ATOM 1368 C CA . LEU A 1 179 ? -8.376 -6.486 -10.868 1.00 85.31 179 LEU A CA 1
ATOM 1369 C C . LEU A 1 179 ? -9.311 -5.695 -11.810 1.00 85.31 179 LEU A C 1
ATOM 1371 O O . LEU A 1 179 ? -9.482 -4.487 -11.633 1.00 85.31 179 LEU A O 1
ATOM 1375 N N . ASP A 1 180 ? -9.869 -6.359 -12.817 1.00 71.12 180 ASP A N 1
ATOM 1376 C CA . ASP A 1 180 ? -10.723 -5.818 -13.883 1.00 71.12 180 ASP A CA 1
ATOM 1377 C C . ASP A 1 180 ? -12.239 -5.830 -13.592 1.00 71.12 180 ASP A C 1
ATOM 1379 O O . ASP A 1 180 ? -12.748 -6.777 -12.948 1.00 71.12 180 ASP A O 1
#